Protein AF-A0A9X3J5P9-F1 (afdb_monomer)

InterPro domains:
  IPR011871 Fibrobacter succinogenes major paralogous domain [PF09603] (16-112)

Secondary structure (DSSP, 8-state):
-------SS-EEE--SSS-HHHH-EEE-HHHHS-TT-SSPTT--PPBHHHHHHHHHHTT-HHHHHHHHB-SSSSPTT-TT---TTS--B----EE-TT--EE-TTT------B--

Organism: NCBI:txid2998507

Solvent-accessible surface area (backbone atoms only — not comparable to full-atom values): 7131 Å² total; per-residue (Å²): 119,88,90,76,83,88,81,91,68,58,65,48,62,45,74,89,87,47,61,43,91,78,70,43,61,49,70,47,71,66,29,66,68,35,91,84,50,72,44,57,94,97,55,68,73,46,38,63,65,55,52,51,51,49,27,54,76,53,70,28,75,90,47,25,56,22,39,31,20,39,72,81,73,42,49,84,83,51,76,67,38,58,22,78,76,72,57,48,41,56,34,72,19,46,68,53,96,92,64,52,76,46,54,64,32,71,33,67,77,79,88,59,42,80,129

Sequence (115 aa):
MIRIGITTGATILYGSEYPAAEYGALYNQAAVADVRNLAPTGYRVALLSDVVDLLTYLGGTDVAGGKLKETDIWEDPNTGATNQYGFAAIPAGTRNELGEFANKLLSNKIWINKL

Structure (mmCIF, N/CA/C/O backbone):
data_AF-A0A9X3J5P9-F1
#
_entry.id   AF-A0A9X3J5P9-F1
#
loop_
_atom_site.group_PDB
_atom_site.id
_atom_site.type_symbol
_atom_site.label_atom_id
_atom_site.label_alt_id
_atom_site.label_comp_id
_atom_site.label_asym_id
_atom_site.label_entity_id
_atom_site.label_seq_id
_atom_site.pdbx_PDB_ins_code
_atom_site.Cartn_x
_atom_site.Cartn_y
_atom_site.Cartn_z
_atom_site.occupancy
_atom_site.B_iso_or_equiv
_atom_site.auth_seq_id
_atom_site.auth_comp_id
_atom_site.auth_asym_id
_atom_site.auth_atom_id
_atom_site.pdbx_PDB_model_num
ATOM 1 N N . MET A 1 1 ? -0.073 -5.931 -3.874 1.00 38.94 1 MET A N 1
ATOM 2 C CA . MET A 1 1 ? 0.914 -6.771 -4.594 1.00 38.94 1 MET A CA 1
ATOM 3 C C . MET A 1 1 ? 0.207 -7.401 -5.786 1.00 38.94 1 MET A C 1
ATOM 5 O O . MET A 1 1 ? -0.786 -8.075 -5.563 1.00 38.94 1 MET A O 1
ATOM 9 N N . ILE A 1 2 ? 0.642 -7.155 -7.026 1.00 31.12 2 ILE A N 1
ATOM 10 C CA . ILE A 1 2 ? 0.072 -7.824 -8.211 1.00 31.12 2 ILE A CA 1
ATOM 11 C C . ILE A 1 2 ? 0.962 -9.041 -8.505 1.00 31.12 2 ILE A C 1
ATOM 13 O O . ILE A 1 2 ? 2.152 -8.878 -8.759 1.00 31.12 2 ILE A O 1
ATOM 17 N N . ARG A 1 3 ? 0.417 -10.260 -8.393 1.00 31.20 3 ARG A N 1
ATOM 18 C CA . ARG A 1 3 ? 1.117 -11.507 -8.748 1.00 31.20 3 ARG A CA 1
ATOM 19 C C . ARG A 1 3 ? 1.056 -11.693 -10.263 1.00 31.20 3 ARG A C 1
ATOM 21 O O . ARG A 1 3 ? -0.040 -11.856 -10.789 1.00 31.20 3 ARG A O 1
ATOM 28 N N . ILE A 1 4 ? 2.198 -11.702 -10.952 1.00 39.31 4 ILE A N 1
ATOM 29 C CA . ILE A 1 4 ? 2.268 -12.029 -12.386 1.00 39.31 4 ILE A CA 1
ATOM 30 C C . ILE A 1 4 ? 3.490 -12.907 -12.638 1.00 39.31 4 ILE A C 1
ATOM 32 O O . ILE A 1 4 ? 4.610 -12.561 -12.265 1.00 39.31 4 ILE A O 1
ATOM 36 N N . GLY A 1 5 ? 3.247 -14.068 -13.244 1.00 34.97 5 GLY A N 1
ATOM 37 C CA . GLY A 1 5 ? 4.279 -15.002 -13.670 1.00 34.97 5 GLY A CA 1
ATOM 38 C C . GLY A 1 5 ? 4.853 -14.640 -15.041 1.00 34.97 5 GLY A C 1
ATOM 39 O O . GLY A 1 5 ? 4.081 -14.441 -15.971 1.00 34.97 5 GLY A O 1
ATOM 40 N N . ILE A 1 6 ? 6.195 -14.669 -15.102 1.00 39.88 6 ILE A N 1
ATOM 41 C CA . ILE A 1 6 ? 7.113 -14.920 -16.243 1.00 39.88 6 ILE A CA 1
ATOM 42 C C . ILE A 1 6 ? 7.050 -13.905 -17.422 1.00 39.88 6 ILE A C 1
ATOM 44 O O . ILE A 1 6 ? 6.004 -13.363 -17.722 1.00 39.88 6 ILE A O 1
ATOM 48 N N . THR A 1 7 ? 8.086 -13.542 -18.191 1.00 45.03 7 THR A N 1
ATOM 49 C CA . THR A 1 7 ? 9.509 -13.907 -18.332 1.00 45.03 7 THR A CA 1
ATOM 50 C C . THR A 1 7 ? 10.233 -12.668 -18.895 1.00 45.03 7 THR A C 1
ATOM 52 O O . THR A 1 7 ? 9.691 -11.979 -19.758 1.00 45.03 7 THR A O 1
ATOM 55 N N . THR A 1 8 ? 11.482 -12.423 -18.483 1.00 40.31 8 THR A N 1
ATOM 56 C CA . THR A 1 8 ? 12.418 -11.397 -19.012 1.00 40.3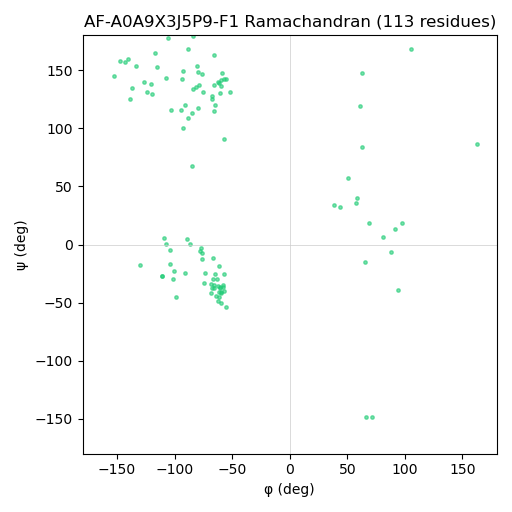1 8 THR A CA 1
ATOM 57 C C . THR A 1 8 ? 11.998 -9.933 -18.854 1.00 40.31 8 THR A C 1
ATOM 59 O O . THR A 1 8 ? 11.541 -9.304 -19.798 1.00 40.31 8 THR A O 1
ATOM 62 N N . GLY A 1 9 ? 12.270 -9.344 -17.688 1.00 38.62 9 GLY A N 1
ATOM 63 C CA . GLY A 1 9 ? 12.215 -7.894 -17.475 1.00 38.62 9 GLY A CA 1
ATOM 64 C C . GLY A 1 9 ? 12.161 -7.522 -15.995 1.00 38.62 9 GLY A C 1
ATOM 65 O O . GLY A 1 9 ? 11.084 -7.367 -15.442 1.00 38.62 9 GLY A O 1
ATOM 66 N N . ALA A 1 10 ? 13.330 -7.398 -15.361 1.00 42.06 10 ALA A N 1
ATOM 67 C CA . ALA A 1 10 ? 13.527 -6.688 -14.090 1.00 42.06 10 ALA A CA 1
ATOM 68 C C . ALA A 1 10 ? 12.726 -7.155 -12.847 1.00 42.06 10 ALA A C 1
ATOM 70 O O . ALA A 1 10 ? 12.325 -6.342 -12.014 1.00 42.06 10 ALA A O 1
ATOM 71 N N . THR A 1 11 ? 12.560 -8.465 -12.658 1.00 46.97 11 THR A N 1
ATOM 72 C CA . THR A 1 11 ? 12.175 -9.036 -11.355 1.00 46.97 11 THR A CA 1
ATOM 73 C C . THR A 1 11 ? 13.421 -9.389 -10.550 1.00 46.97 11 THR A C 1
ATOM 75 O O . THR A 1 11 ? 14.188 -10.256 -10.975 1.00 46.97 11 THR A O 1
ATOM 78 N N . ILE A 1 12 ? 13.602 -8.795 -9.368 1.00 48.66 12 ILE A N 1
ATOM 79 C CA . ILE A 1 12 ? 14.439 -9.421 -8.339 1.00 48.66 12 ILE A CA 1
ATOM 80 C C . ILE A 1 12 ? 13.499 -10.328 -7.549 1.00 48.66 12 ILE A C 1
ATOM 82 O O . ILE A 1 12 ? 12.603 -9.863 -6.841 1.00 48.66 12 ILE A O 1
ATOM 86 N N . LEU A 1 13 ? 13.658 -11.641 -7.728 1.00 47.31 13 LEU A N 1
ATOM 87 C CA . LEU A 1 13 ? 13.087 -12.601 -6.791 1.00 47.31 13 LEU A CA 1
ATOM 88 C C . LEU A 1 13 ? 13.710 -12.304 -5.431 1.00 47.31 13 LEU A C 1
ATOM 90 O O . LEU A 1 13 ? 14.919 -12.078 -5.358 1.00 47.31 13 LEU A O 1
ATOM 94 N N . TYR A 1 14 ? 12.899 -12.295 -4.375 1.00 44.66 14 TYR A N 1
ATOM 95 C CA . TYR A 1 14 ? 13.411 -12.357 -3.015 1.00 44.66 14 TYR A CA 1
ATOM 96 C C . TYR A 1 14 ? 14.267 -13.629 -2.884 1.00 44.66 14 TYR A C 1
ATOM 98 O O . TYR A 1 14 ? 13.769 -14.729 -2.665 1.00 44.66 14 TYR A O 1
ATOM 106 N N . GLY A 1 15 ? 15.558 -13.497 -3.158 1.00 42.66 15 GLY A N 1
ATOM 107 C CA . GLY A 1 15 ? 16.531 -14.569 -3.123 1.00 42.66 15 GLY A CA 1
ATOM 108 C C . GLY A 1 15 ? 17.337 -14.430 -1.847 1.00 42.66 15 GLY A C 1
ATOM 109 O O . GLY A 1 15 ? 18.052 -13.446 -1.714 1.00 42.66 15 GLY A O 1
ATOM 110 N N . SER A 1 16 ? 17.187 -15.441 -0.984 1.00 50.59 16 SER A N 1
ATOM 111 C CA . SER A 1 16 ? 17.835 -15.754 0.306 1.00 50.59 16 SER A CA 1
ATOM 112 C C . SER A 1 16 ? 17.161 -15.296 1.612 1.00 50.59 16 SER A C 1
ATOM 114 O O . SER A 1 16 ? 17.122 -16.107 2.532 1.00 50.59 16 SER A O 1
ATOM 116 N N . GLU A 1 17 ? 16.557 -14.104 1.718 1.00 55.19 17 GLU A N 1
ATOM 117 C CA . GLU A 1 17 ? 16.000 -13.617 3.011 1.00 55.19 17 GLU A CA 1
ATOM 118 C C . GLU A 1 17 ? 14.465 -13.672 3.160 1.00 55.19 17 GLU A C 1
ATOM 120 O O . GLU A 1 17 ? 13.938 -13.578 4.275 1.00 55.19 17 GLU A O 1
ATOM 125 N N . TYR A 1 18 ? 13.724 -13.820 2.057 1.00 59.34 18 TYR A N 1
ATOM 126 C CA . TYR A 1 18 ? 12.260 -13.901 2.073 1.00 59.34 18 TYR A CA 1
ATOM 127 C C . TYR A 1 18 ? 11.790 -14.999 1.119 1.00 59.34 18 TYR A C 1
ATOM 129 O O . TYR A 1 18 ? 12.258 -15.053 -0.020 1.00 59.34 18 TYR A O 1
ATOM 137 N N . PRO A 1 19 ? 10.846 -15.862 1.520 1.00 61.59 19 PRO A N 1
ATOM 138 C CA . PRO A 1 19 ? 10.290 -16.846 0.608 1.00 61.59 19 PRO A CA 1
ATOM 139 C C . PRO A 1 19 ? 9.525 -16.141 -0.518 1.00 61.59 19 PRO A C 1
ATOM 141 O O . PRO A 1 19 ? 8.530 -15.456 -0.275 1.00 61.59 19 PRO A O 1
ATOM 144 N N . ALA A 1 20 ? 9.935 -16.352 -1.771 1.00 60.75 20 ALA A N 1
ATOM 145 C CA . ALA A 1 20 ? 9.216 -15.829 -2.939 1.00 60.75 20 ALA A CA 1
ATOM 146 C C . ALA A 1 20 ? 7.740 -16.288 -2.986 1.00 60.75 20 ALA A C 1
ATOM 148 O O . ALA A 1 20 ? 6.890 -15.600 -3.547 1.00 60.75 20 ALA A O 1
ATOM 149 N N . ALA A 1 21 ? 7.422 -17.428 -2.359 1.00 64.06 21 ALA A N 1
ATOM 150 C CA . ALA A 1 21 ? 6.056 -17.933 -2.214 1.00 64.06 21 ALA A CA 1
ATOM 151 C C . ALA A 1 21 ? 5.147 -17.011 -1.376 1.00 64.06 21 ALA A C 1
ATOM 153 O O . ALA A 1 21 ? 3.938 -16.953 -1.616 1.00 64.06 21 ALA A O 1
ATOM 154 N N . GLU A 1 22 ? 5.731 -16.283 -0.425 1.00 65.94 22 GLU A N 1
ATOM 155 C CA . GLU A 1 22 ? 5.028 -15.448 0.548 1.00 65.94 22 GLU A CA 1
ATOM 156 C C . GLU A 1 22 ? 5.027 -13.975 0.115 1.00 65.94 22 GLU A C 1
ATOM 158 O O . GLU A 1 22 ? 3.973 -13.342 0.075 1.00 65.94 22 GLU A O 1
ATOM 163 N N . TYR A 1 23 ? 6.178 -13.462 -0.335 1.00 66.12 23 TYR A N 1
ATOM 164 C CA . TYR A 1 23 ? 6.357 -12.037 -0.648 1.00 66.12 23 TYR A CA 1
ATOM 165 C C . TYR A 1 23 ? 6.354 -11.691 -2.146 1.00 66.12 23 TYR A C 1
ATOM 167 O O . TYR A 1 23 ? 6.386 -10.516 -2.513 1.00 66.12 23 TYR A O 1
ATOM 175 N N . GLY A 1 24 ? 6.284 -12.690 -3.031 1.00 68.12 24 GLY A N 1
ATOM 176 C CA . GLY A 1 24 ? 6.261 -12.479 -4.479 1.00 68.12 24 GLY A CA 1
ATOM 177 C C . GLY A 1 24 ? 7.605 -12.008 -5.046 1.00 68.12 24 GLY A C 1
ATOM 178 O O . GLY A 1 24 ? 8.665 -12.394 -4.564 1.00 68.12 24 GLY A O 1
ATOM 179 N N . ALA A 1 25 ? 7.566 -11.208 -6.114 1.00 68.06 25 ALA A N 1
ATOM 180 C CA . ALA A 1 25 ? 8.748 -10.591 -6.714 1.00 68.06 25 ALA A CA 1
ATOM 181 C C . ALA A 1 25 ? 8.777 -9.088 -6.411 1.00 68.06 25 ALA A C 1
ATOM 183 O O . ALA A 1 25 ? 7.737 -8.426 -6.440 1.00 68.06 25 ALA A O 1
ATOM 184 N N . LEU A 1 26 ? 9.973 -8.539 -6.181 1.00 67.56 26 LEU A N 1
ATOM 185 C CA . LEU A 1 26 ? 10.171 -7.095 -6.141 1.00 67.56 26 LEU A CA 1
ATOM 186 C C . LEU A 1 26 ? 10.374 -6.587 -7.563 1.00 67.56 26 LEU A C 1
ATOM 188 O O . LEU A 1 26 ? 11.381 -6.874 -8.217 1.00 67.56 26 LEU A O 1
ATOM 192 N N . TYR A 1 27 ? 9.404 -5.809 -8.022 1.00 69.94 27 TYR A N 1
ATOM 193 C CA . TYR A 1 27 ? 9.540 -5.008 -9.229 1.00 69.94 27 TYR A CA 1
ATOM 194 C C . TYR A 1 27 ? 10.329 -3.738 -8.908 1.00 69.94 27 TYR A C 1
ATOM 196 O O . TYR A 1 27 ? 10.261 -3.227 -7.790 1.00 69.94 27 TYR A O 1
ATOM 204 N N . ASN A 1 28 ? 11.082 -3.233 -9.880 1.00 70.88 28 ASN A N 1
ATOM 205 C CA . ASN A 1 28 ? 11.690 -1.905 -9.827 1.00 70.88 28 ASN A CA 1
ATOM 206 C C . ASN A 1 28 ? 10.928 -0.939 -10.754 1.00 70.88 28 ASN A C 1
ATOM 208 O O . ASN A 1 28 ? 9.995 -1.337 -11.454 1.00 70.88 28 ASN A O 1
ATOM 212 N N . GLN A 1 29 ? 11.327 0.334 -10.780 1.00 72.31 29 GLN A N 1
ATOM 213 C CA . GLN A 1 29 ? 10.687 1.324 -11.652 1.00 72.31 29 GLN A CA 1
ATOM 214 C C . GLN A 1 29 ? 10.802 0.953 -13.142 1.00 72.31 29 GLN A C 1
ATOM 216 O O . GLN A 1 29 ? 9.838 1.134 -13.882 1.00 72.31 29 GLN A O 1
ATOM 221 N N . ALA A 1 30 ? 11.926 0.363 -13.567 1.00 70.88 30 ALA A N 1
ATOM 222 C CA . ALA A 1 30 ? 12.120 -0.062 -14.952 1.00 70.88 30 ALA A CA 1
ATOM 223 C C . ALA A 1 30 ? 11.106 -1.138 -15.380 1.00 70.88 30 ALA A C 1
ATOM 225 O O . ALA A 1 30 ? 10.627 -1.102 -16.506 1.00 70.88 30 ALA A O 1
ATOM 226 N N . ALA A 1 31 ? 10.723 -2.049 -14.478 1.00 72.94 31 ALA A N 1
ATOM 227 C CA . ALA A 1 31 ? 9.681 -3.041 -14.742 1.00 72.94 31 ALA A CA 1
ATOM 228 C C . ALA A 1 31 ? 8.298 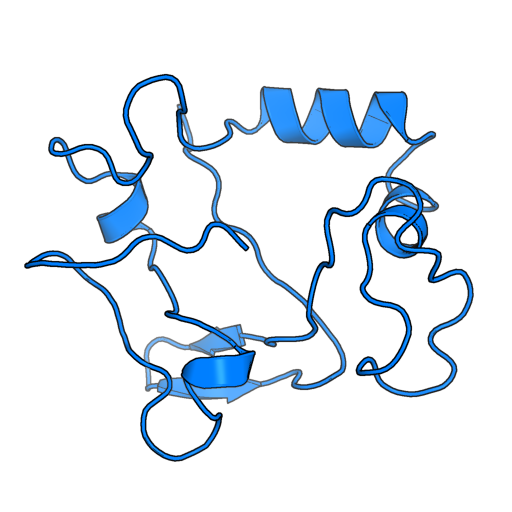-2.400 -14.945 1.00 72.94 31 ALA A C 1
ATOM 230 O O . ALA A 1 31 ? 7.504 -2.873 -15.751 1.00 72.94 31 ALA A O 1
ATOM 231 N N . VAL A 1 32 ? 8.007 -1.316 -14.222 1.00 72.12 32 VAL A N 1
ATOM 232 C CA . VAL A 1 32 ? 6.743 -0.574 -14.346 1.00 72.12 32 VAL A CA 1
ATOM 233 C C . VAL A 1 32 ? 6.686 0.259 -15.626 1.00 72.12 32 VAL A C 1
ATOM 235 O O . VAL A 1 32 ? 5.610 0.408 -16.199 1.00 72.12 32 VAL A O 1
ATOM 238 N N . ALA A 1 33 ? 7.829 0.770 -16.081 1.00 72.00 33 ALA A N 1
ATOM 239 C CA . ALA A 1 33 ? 7.952 1.551 -17.311 1.00 72.00 33 ALA A CA 1
ATOM 240 C C . ALA A 1 33 ? 8.168 0.692 -18.573 1.00 72.00 33 ALA A C 1
ATOM 242 O O . ALA A 1 33 ? 8.329 1.238 -19.665 1.00 72.00 33 ALA A O 1
ATOM 243 N N . ASP A 1 34 ? 8.210 -0.637 -18.447 1.00 76.19 34 ASP A N 1
ATOM 244 C CA . ASP A 1 34 ? 8.481 -1.526 -19.573 1.00 76.19 34 ASP A CA 1
ATOM 245 C C . ASP A 1 34 ? 7.331 -1.496 -20.592 1.00 76.19 34 ASP A C 1
ATOM 247 O O . ASP A 1 34 ? 6.167 -1.737 -20.262 1.00 76.19 34 ASP A O 1
ATOM 251 N N . VAL A 1 35 ? 7.672 -1.251 -21.860 1.00 72.81 35 VAL A N 1
ATOM 252 C CA . VAL A 1 35 ? 6.724 -1.149 -22.984 1.00 72.81 35 VAL A CA 1
ATOM 253 C C . VAL A 1 35 ? 5.924 -2.427 -23.233 1.00 72.81 35 VAL A C 1
ATOM 255 O O . VAL A 1 35 ? 4.885 -2.389 -23.891 1.00 72.81 35 VAL A O 1
ATOM 258 N N . ARG A 1 36 ? 6.386 -3.568 -22.713 1.00 77.25 36 ARG A N 1
ATOM 259 C CA . ARG A 1 36 ? 5.683 -4.855 -22.808 1.00 77.25 36 ARG A CA 1
ATOM 260 C C . ARG A 1 36 ? 4.516 -4.965 -21.831 1.00 77.25 36 ARG A C 1
ATOM 262 O O . ARG A 1 36 ? 3.775 -5.935 -21.924 1.00 77.25 36 ARG A O 1
ATOM 269 N N . ASN A 1 37 ? 4.324 -3.947 -20.989 1.00 69.25 37 ASN A N 1
ATOM 270 C CA . ASN A 1 37 ? 3.314 -3.827 -19.947 1.00 69.25 37 ASN A CA 1
ATOM 271 C C . ASN A 1 37 ? 3.425 -4.912 -18.881 1.00 69.25 37 ASN A C 1
ATOM 273 O O . ASN A 1 37 ? 3.249 -6.100 -19.129 1.00 69.25 37 ASN A O 1
ATOM 277 N N . LEU A 1 38 ? 3.651 -4.475 -17.644 1.00 75.88 38 LEU A N 1
ATOM 278 C CA . LEU A 1 38 ? 3.709 -5.392 -16.518 1.00 75.88 38 LEU A CA 1
ATOM 279 C C . LEU A 1 38 ? 2.342 -6.019 -16.222 1.00 75.88 38 LEU A C 1
ATOM 281 O O . LEU A 1 38 ? 2.284 -7.179 -15.847 1.00 75.88 38 LEU A O 1
ATOM 285 N N . ALA A 1 39 ? 1.255 -5.256 -16.357 1.00 80.19 39 ALA A N 1
ATOM 286 C CA . ALA A 1 39 ? -0.079 -5.685 -15.953 1.00 80.19 39 ALA A CA 1
ATOM 287 C C . ALA A 1 39 ? -0.708 -6.687 -16.947 1.00 80.19 39 ALA A C 1
ATOM 289 O O . ALA A 1 39 ? -0.498 -6.551 -18.154 1.00 80.19 39 ALA A O 1
ATOM 290 N N . PRO A 1 40 ? -1.521 -7.660 -16.485 1.00 79.00 40 PRO A N 1
ATOM 291 C CA . PRO A 1 40 ? -2.195 -8.601 -17.374 1.00 79.00 40 PRO A CA 1
ATOM 292 C C . PRO A 1 40 ? -3.213 -7.883 -18.264 1.00 79.00 40 PRO A C 1
ATOM 294 O O . PRO A 1 40 ? -3.663 -6.780 -17.952 1.00 79.00 40 PRO A O 1
ATOM 297 N N . THR A 1 41 ? -3.643 -8.532 -19.346 1.00 81.06 41 THR A N 1
ATOM 298 C CA . THR A 1 41 ? -4.692 -7.994 -20.223 1.00 81.06 41 THR A CA 1
ATOM 299 C C . THR A 1 41 ? -5.939 -7.596 -19.427 1.00 81.06 41 THR A C 1
ATOM 301 O O . THR A 1 41 ? -6.434 -8.367 -18.608 1.00 81.06 41 THR A O 1
ATOM 304 N N . GLY A 1 42 ? -6.445 -6.385 -19.675 1.00 80.75 42 GLY A N 1
ATOM 305 C CA . GLY A 1 42 ? -7.581 -5.808 -18.946 1.00 80.75 42 GLY A CA 1
ATOM 306 C C . GLY A 1 42 ? -7.199 -5.049 -17.670 1.00 80.75 42 GLY A C 1
ATOM 307 O O . GLY A 1 42 ? -8.048 -4.378 -17.090 1.00 80.75 42 GLY A O 1
ATOM 308 N N . TYR A 1 43 ? -5.929 -5.090 -17.266 1.00 84.06 43 TYR A N 1
ATOM 309 C CA . TYR A 1 43 ? -5.386 -4.323 -16.151 1.00 84.06 43 TYR A CA 1
ATOM 310 C C . TYR A 1 43 ? -4.319 -3.343 -16.640 1.00 84.06 43 TYR A C 1
ATOM 312 O O . TYR A 1 43 ? -3.784 -3.452 -17.742 1.00 84.06 43 TYR A O 1
ATOM 320 N N . ARG A 1 44 ? -3.982 -2.379 -15.786 1.00 85.06 44 ARG A N 1
ATOM 321 C CA . ARG A 1 44 ? -2.871 -1.448 -15.997 1.00 85.06 44 ARG A CA 1
ATOM 322 C C . ARG A 1 44 ? -2.138 -1.208 -14.688 1.00 85.06 44 ARG A C 1
ATOM 324 O O . ARG A 1 44 ? -2.701 -1.425 -13.615 1.00 85.06 44 ARG A O 1
ATOM 331 N N . VAL A 1 45 ? -0.895 -0.740 -14.773 1.00 82.69 45 VAL A N 1
ATOM 332 C CA . VAL A 1 45 ? -0.200 -0.248 -13.581 1.00 82.69 45 VAL A CA 1
ATOM 333 C C . VAL A 1 45 ? -0.913 1.012 -13.084 1.00 82.69 45 VAL A C 1
ATOM 335 O O . VAL A 1 45 ? -1.330 1.856 -13.883 1.00 82.69 45 VAL A O 1
ATOM 338 N N . ALA A 1 46 ? -1.091 1.105 -11.766 1.00 85.94 46 ALA A N 1
ATOM 339 C CA . ALA A 1 46 ? -1.751 2.239 -11.137 1.00 85.94 46 ALA A CA 1
ATOM 340 C C . ALA A 1 46 ? -0.965 3.533 -11.386 1.00 85.94 46 ALA A C 1
ATOM 342 O O . ALA A 1 46 ? 0.264 3.550 -11.326 1.00 85.94 46 ALA A O 1
ATOM 343 N N . LEU A 1 47 ? -1.689 4.609 -11.649 1.00 87.56 47 LEU A N 1
ATOM 344 C CA . LEU A 1 47 ? -1.202 5.977 -11.702 1.00 87.56 47 LEU A CA 1
ATOM 345 C C . LEU A 1 47 ? -1.276 6.599 -10.309 1.00 87.56 47 LEU A C 1
ATOM 347 O O . LEU A 1 47 ? -1.950 6.093 -9.410 1.00 87.56 47 LEU A O 1
ATOM 351 N N . LEU A 1 48 ? -0.642 7.761 -10.153 1.00 87.06 48 LEU A N 1
ATOM 352 C CA . LEU A 1 48 ? -0.806 8.560 -8.941 1.00 87.06 48 LEU A CA 1
ATOM 353 C C . LEU A 1 48 ? -2.278 8.917 -8.684 1.00 87.06 48 LEU A C 1
ATOM 355 O O . LEU A 1 48 ? -2.718 8.839 -7.541 1.00 87.06 48 LEU A O 1
ATOM 359 N N . SER A 1 49 ? -3.041 9.253 -9.731 1.00 89.44 49 SER A N 1
ATOM 360 C CA . SER A 1 49 ? -4.469 9.572 -9.609 1.00 89.44 49 SER A CA 1
ATOM 361 C C . SER A 1 49 ? -5.275 8.410 -9.032 1.00 89.44 49 SER A C 1
ATOM 363 O O . SER A 1 49 ? -6.082 8.632 -8.143 1.00 89.44 49 SER A O 1
ATOM 365 N N . ASP A 1 50 ? -4.991 7.168 -9.435 1.00 91.12 50 ASP A N 1
ATOM 366 C CA . ASP A 1 50 ? -5.724 6.003 -8.919 1.00 91.12 50 ASP A CA 1
ATOM 367 C C . ASP A 1 50 ? -5.471 5.782 -7.435 1.00 91.12 50 ASP A C 1
ATOM 369 O O . ASP A 1 50 ? -6.369 5.386 -6.697 1.00 91.12 50 ASP A O 1
ATOM 373 N N . VAL A 1 51 ? -4.234 6.024 -6.991 1.00 89.81 51 VAL A N 1
ATOM 374 C CA . VAL A 1 51 ? -3.896 5.931 -5.572 1.00 89.81 51 VAL A CA 1
ATOM 375 C C . VAL A 1 51 ? -4.586 7.048 -4.800 1.00 89.81 51 VAL A C 1
ATOM 377 O O . VAL A 1 51 ? -5.135 6.784 -3.737 1.00 89.81 51 VAL A O 1
ATOM 380 N N . VAL A 1 52 ? -4.619 8.272 -5.329 1.00 91.81 52 VAL A N 1
ATOM 381 C CA . VAL A 1 52 ? -5.340 9.390 -4.700 1.00 91.81 52 VAL A CA 1
ATOM 382 C C . VAL A 1 52 ? -6.839 9.097 -4.594 1.00 91.81 52 VAL A C 1
ATOM 384 O O . VAL A 1 52 ? -7.415 9.276 -3.518 1.00 91.81 52 VAL A O 1
ATOM 387 N N . ASP A 1 53 ? -7.455 8.591 -5.660 1.00 94.62 53 ASP A N 1
ATOM 388 C CA . ASP A 1 53 ? -8.873 8.229 -5.683 1.00 94.62 53 ASP A CA 1
ATOM 389 C C . ASP A 1 53 ? -9.167 7.093 -4.699 1.00 94.62 53 ASP A C 1
ATOM 391 O O . ASP A 1 53 ? -10.114 7.179 -3.916 1.00 94.62 53 ASP A O 1
ATOM 395 N N . LEU A 1 54 ? -8.313 6.063 -4.665 1.00 92.69 54 LEU A N 1
ATOM 396 C CA . LEU A 1 54 ? -8.415 4.959 -3.712 1.00 92.69 54 LEU A CA 1
ATOM 397 C C . LEU A 1 54 ? -8.329 5.464 -2.269 1.00 92.69 54 LEU A C 1
ATOM 399 O O . LEU A 1 54 ? -9.183 5.137 -1.450 1.00 92.69 54 LEU A O 1
ATOM 403 N N . LEU A 1 55 ? -7.320 6.269 -1.942 1.00 93.50 55 LEU A N 1
ATOM 404 C CA . LEU A 1 55 ? -7.147 6.810 -0.593 1.00 93.50 55 LEU A CA 1
ATOM 405 C C . LEU A 1 55 ? -8.340 7.683 -0.190 1.00 93.50 55 LEU A C 1
ATOM 407 O O . LEU A 1 55 ? -8.825 7.568 0.935 1.00 93.50 55 LEU A O 1
ATOM 411 N N . THR A 1 56 ? -8.848 8.502 -1.111 1.00 96.06 56 THR A N 1
ATOM 412 C CA . THR A 1 56 ? -10.035 9.340 -0.895 1.00 96.06 56 THR A CA 1
ATOM 413 C C . THR A 1 56 ? -11.266 8.479 -0.617 1.00 96.06 56 THR A C 1
ATOM 415 O O . THR A 1 56 ? -11.946 8.686 0.387 1.00 96.06 56 THR A O 1
ATOM 418 N N . TYR A 1 57 ? -11.508 7.458 -1.442 1.00 96.06 57 TYR A N 1
ATOM 419 C CA . TYR A 1 57 ? -12.601 6.498 -1.264 1.00 96.06 57 TYR A CA 1
ATOM 420 C C . TYR A 1 57 ? -12.533 5.773 0.089 1.00 96.06 57 TYR A C 1
ATOM 422 O O . TYR A 1 57 ? -13.552 5.523 0.733 1.00 96.06 57 TYR A O 1
ATOM 430 N N . LEU A 1 58 ? -11.324 5.465 0.556 1.00 95.62 58 LEU A N 1
ATOM 431 C CA . LEU A 1 58 ? -11.099 4.769 1.820 1.00 95.62 58 LEU A CA 1
ATOM 432 C C . LEU A 1 58 ? -11.230 5.665 3.059 1.00 95.62 58 LEU A C 1
ATOM 434 O O . LEU A 1 58 ? -11.223 5.135 4.176 1.00 95.62 58 LEU A O 1
ATOM 438 N N . GLY A 1 59 ? -11.410 6.976 2.888 1.00 95.88 59 GLY A N 1
ATOM 439 C CA . GLY A 1 59 ? -11.572 7.941 3.979 1.00 95.88 59 GLY A CA 1
ATOM 440 C C . GLY A 1 59 ? -10.296 8.694 4.359 1.00 95.88 59 GLY A C 1
ATOM 441 O O . GLY A 1 59 ? -10.232 9.246 5.453 1.00 95.88 59 GLY A O 1
ATOM 442 N N . GLY A 1 60 ? -9.291 8.716 3.480 1.00 95.69 60 GLY A N 1
ATOM 443 C CA . GLY A 1 60 ? -8.037 9.449 3.661 1.00 95.69 60 GLY A CA 1
ATOM 444 C C . GLY A 1 60 ? -6.837 8.568 4.017 1.00 95.69 60 GLY A C 1
ATOM 445 O O . GLY A 1 60 ? -6.966 7.388 4.352 1.00 95.69 60 GLY A O 1
ATOM 446 N N . THR A 1 61 ? -5.641 9.158 3.945 1.00 90.31 61 THR A N 1
ATOM 447 C CA . THR A 1 61 ? -4.347 8.480 4.158 1.00 90.31 61 THR A CA 1
ATOM 448 C C . THR A 1 61 ? -4.224 7.815 5.524 1.00 90.31 61 THR A C 1
ATOM 450 O O . THR A 1 61 ? -3.645 6.735 5.619 1.00 90.31 61 THR A O 1
ATOM 453 N N . ASP A 1 62 ? -4.807 8.423 6.557 1.00 91.62 62 ASP A N 1
ATOM 454 C CA . ASP A 1 62 ? -4.631 8.001 7.951 1.00 91.62 62 ASP A CA 1
ATOM 455 C C . ASP A 1 62 ? -5.385 6.703 8.273 1.00 91.62 62 ASP A C 1
ATOM 457 O O . ASP A 1 62 ? -5.000 5.958 9.170 1.00 91.62 62 ASP A O 1
ATOM 461 N N . VAL A 1 63 ? -6.441 6.399 7.510 1.00 94.50 63 VAL A N 1
ATOM 462 C CA . VAL A 1 63 ? -7.291 5.212 7.710 1.00 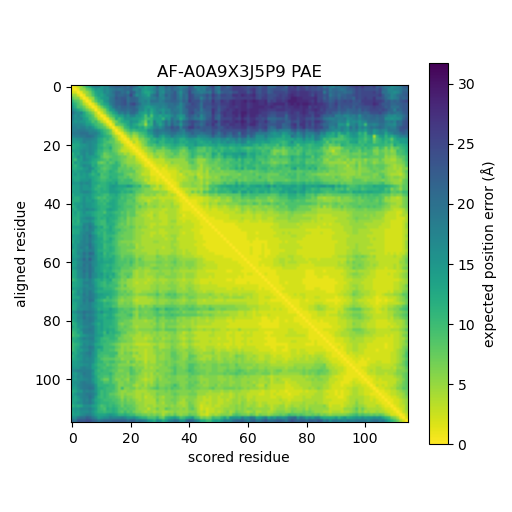94.50 63 VAL A CA 1
ATOM 463 C C . VAL A 1 63 ? -7.134 4.174 6.601 1.00 94.50 63 VAL A C 1
ATOM 465 O O . VAL A 1 63 ? -7.341 2.981 6.833 1.00 94.50 63 VAL A O 1
ATOM 468 N N . ALA A 1 64 ? -6.758 4.601 5.393 1.00 93.81 64 ALA A N 1
ATOM 469 C CA . ALA A 1 64 ? -6.655 3.722 4.234 1.00 93.81 64 ALA A CA 1
ATOM 470 C C . ALA A 1 64 ? -5.634 2.598 4.441 1.00 93.81 64 ALA A C 1
ATOM 472 O O . ALA A 1 64 ? -5.887 1.464 4.037 1.00 93.81 64 ALA A O 1
ATOM 473 N N . GLY A 1 65 ? -4.516 2.891 5.115 1.00 91.31 65 GLY A N 1
ATOM 474 C CA . GLY A 1 65 ? -3.487 1.897 5.416 1.00 91.31 65 GLY A CA 1
ATOM 475 C C . GLY A 1 65 ? -4.054 0.683 6.154 1.00 91.31 65 GLY A C 1
ATOM 476 O O . GLY A 1 65 ? -3.915 -0.438 5.674 1.00 91.31 65 GLY A O 1
ATOM 477 N N . GLY A 1 66 ? -4.760 0.895 7.268 1.00 94.62 66 GLY A N 1
ATOM 478 C CA . GLY A 1 66 ? -5.368 -0.192 8.045 1.00 94.62 66 GLY A CA 1
ATOM 479 C C . GLY A 1 66 ? -6.374 -1.021 7.238 1.00 94.62 66 GLY A C 1
ATOM 480 O O . GLY A 1 66 ? -6.337 -2.249 7.246 1.00 94.62 66 GLY A O 1
ATOM 481 N N . LYS A 1 67 ? -7.204 -0.363 6.424 1.00 95.50 67 LYS A N 1
ATOM 482 C CA . LYS A 1 67 ? -8.206 -1.044 5.584 1.00 95.50 67 LYS A CA 1
ATOM 483 C C . LYS A 1 67 ? -7.610 -1.946 4.498 1.00 95.50 67 LYS A C 1
ATOM 485 O O . LYS A 1 67 ? -8.288 -2.866 4.040 1.00 95.50 67 LYS A O 1
ATOM 490 N N . LEU A 1 68 ? -6.382 -1.665 4.060 1.00 93.75 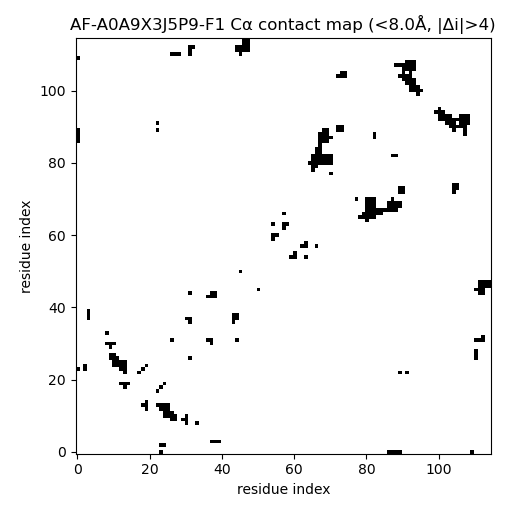68 LEU A N 1
ATOM 491 C CA . LEU A 1 68 ? -5.700 -2.385 2.979 1.00 93.75 68 LEU A CA 1
ATOM 492 C C . LEU A 1 68 ? -4.676 -3.412 3.476 1.00 93.75 68 LEU A C 1
ATOM 494 O O . LEU A 1 68 ? -4.331 -4.325 2.725 1.00 93.75 68 LEU A O 1
ATOM 498 N N . LYS A 1 69 ? -4.164 -3.252 4.700 1.00 93.06 69 LYS A N 1
ATOM 499 C CA . LYS A 1 69 ? -3.195 -4.167 5.314 1.00 93.06 69 LYS A CA 1
ATOM 500 C C . LYS A 1 69 ? -3.746 -5.581 5.440 1.00 93.06 69 LYS A C 1
ATOM 502 O O . LYS A 1 69 ? -4.908 -5.770 5.774 1.00 93.06 69 LYS A O 1
ATOM 507 N N . GLU A 1 70 ? -2.865 -6.547 5.207 1.00 91.69 70 GLU A N 1
ATOM 508 C CA . GLU A 1 70 ? -2.993 -7.916 5.714 1.00 91.69 70 GLU A CA 1
ATOM 509 C C . GLU A 1 70 ? -3.057 -7.892 7.264 1.00 91.69 70 GLU A C 1
ATOM 511 O O . GLU A 1 70 ? -2.512 -6.975 7.889 1.00 91.69 70 GLU A O 1
ATOM 516 N N . THR A 1 71 ? -3.778 -8.822 7.891 1.00 93.56 71 THR A N 1
ATOM 517 C CA . THR A 1 71 ? -4.115 -8.742 9.323 1.00 93.56 71 THR A CA 1
ATOM 518 C C . THR A 1 71 ? -3.112 -9.426 10.246 1.00 93.56 71 THR A C 1
ATOM 520 O O . THR A 1 71 ? -2.988 -9.003 11.395 1.00 93.56 71 THR A O 1
ATOM 523 N N . ASP A 1 72 ? -2.355 -10.404 9.756 1.00 90.19 72 ASP A N 1
ATOM 524 C CA . ASP A 1 72 ? -1.701 -11.406 10.601 1.00 90.19 72 ASP A CA 1
ATOM 525 C C . ASP A 1 72 ? -0.173 -11.269 10.631 1.00 90.19 72 ASP A C 1
ATOM 527 O O . ASP A 1 72 ? 0.461 -11.666 11.606 1.00 90.19 72 ASP A O 1
ATOM 531 N N . ILE A 1 73 ? 0.439 -10.721 9.575 1.00 88.00 73 ILE A N 1
ATOM 532 C CA . ILE A 1 73 ? 1.906 -10.790 9.398 1.00 88.00 73 ILE A CA 1
ATOM 533 C C . ILE A 1 73 ? 2.658 -9.469 9.621 1.00 88.00 73 ILE A C 1
ATOM 535 O O . ILE A 1 73 ? 3.871 -9.415 9.427 1.00 88.00 73 ILE A O 1
ATOM 539 N N . TRP A 1 74 ? 1.969 -8.380 9.956 1.00 92.00 74 TRP A N 1
ATOM 540 C CA . TRP A 1 74 ? 2.615 -7.105 10.298 1.00 92.00 74 TRP A CA 1
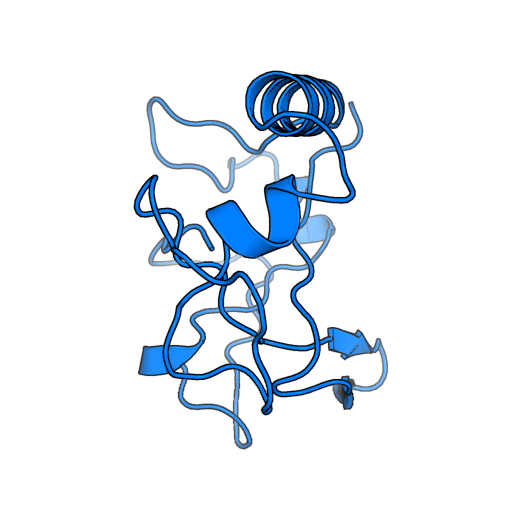ATOM 541 C C . TRP A 1 74 ? 3.118 -7.116 11.738 1.00 92.00 74 TRP A C 1
ATOM 543 O O . TRP A 1 74 ? 2.571 -7.816 12.581 1.00 92.00 74 TRP A O 1
ATOM 553 N N . GLU A 1 75 ? 4.144 -6.313 12.024 1.00 93.19 75 GLU A N 1
ATOM 554 C CA . GLU A 1 75 ? 4.642 -6.175 13.393 1.00 93.19 75 GLU A CA 1
ATOM 555 C C . GLU A 1 75 ? 3.555 -5.614 14.328 1.00 93.19 75 GLU A C 1
ATOM 557 O O . GLU A 1 75 ? 2.799 -4.698 13.969 1.00 93.19 75 GLU A O 1
ATOM 562 N N . ASP A 1 76 ? 3.489 -6.173 15.538 1.00 91.75 76 ASP A N 1
ATOM 563 C CA . ASP A 1 76 ? 2.585 -5.719 16.587 1.00 91.75 76 ASP A CA 1
ATOM 564 C C . ASP A 1 76 ? 2.809 -4.228 16.910 1.00 91.75 76 ASP A C 1
ATOM 566 O O . ASP A 1 76 ? 3.945 -3.749 16.935 1.00 91.75 76 ASP A O 1
ATOM 570 N N . PRO A 1 77 ? 1.740 -3.458 17.186 1.00 92.12 77 PRO A N 1
ATOM 571 C CA . PRO A 1 77 ? 0.384 -3.931 17.484 1.00 92.12 77 PRO A CA 1
ATOM 572 C C . PRO A 1 77 ? -0.544 -4.111 16.264 1.00 92.12 77 PRO A C 1
ATOM 574 O O . PRO A 1 77 ? -1.734 -4.338 16.459 1.00 92.12 77 PRO A O 1
ATOM 577 N N . ASN A 1 78 ? -0.057 -3.925 15.025 1.00 91.88 78 ASN A N 1
ATOM 578 C CA . ASN A 1 78 ? -0.847 -3.916 13.776 1.00 91.88 78 ASN A CA 1
ATOM 579 C C . ASN A 1 78 ? -2.239 -3.235 13.870 1.00 91.88 78 ASN A C 1
ATOM 581 O O . ASN A 1 78 ? -3.213 -3.643 13.231 1.00 91.88 78 ASN A O 1
ATOM 585 N N . THR A 1 79 ? -2.349 -2.183 14.687 1.00 91.19 79 THR A N 1
ATOM 586 C CA . THR A 1 79 ? -3.639 -1.597 15.062 1.00 91.19 79 THR A CA 1
ATOM 587 C C . THR A 1 79 ? -4.405 -1.088 13.845 1.00 91.19 79 THR A C 1
ATOM 589 O O . THR A 1 79 ? -3.882 -0.322 13.034 1.00 91.19 79 THR A O 1
ATOM 592 N N . GLY A 1 80 ? -5.680 -1.473 13.750 1.00 92.31 80 GLY A N 1
ATOM 593 C CA . GLY A 1 80 ? -6.590 -1.012 12.700 1.00 92.31 80 GLY A CA 1
ATOM 594 C C . GLY A 1 80 ? -6.449 -1.741 11.362 1.00 92.31 80 GLY A C 1
ATOM 595 O O . GLY A 1 80 ? -7.108 -1.337 10.404 1.00 92.31 80 GLY A O 1
ATOM 596 N N . ALA A 1 81 ? -5.629 -2.794 11.273 1.00 95.31 81 ALA A N 1
ATOM 597 C CA . ALA A 1 81 ? -5.604 -3.664 10.104 1.00 95.31 81 ALA A CA 1
ATOM 598 C C . ALA A 1 81 ? -6.915 -4.455 9.983 1.00 95.31 81 ALA A C 1
ATOM 600 O O . ALA A 1 81 ? -7.322 -5.133 10.924 1.00 95.31 81 ALA A O 1
ATOM 601 N N . THR A 1 82 ? -7.588 -4.367 8.834 1.00 95.75 82 THR A N 1
ATOM 602 C CA . THR A 1 82 ? -8.856 -5.088 8.606 1.00 95.75 82 THR A CA 1
ATOM 603 C C . THR A 1 82 ? -8.906 -5.870 7.305 1.00 95.75 82 THR A C 1
ATOM 605 O O . THR A 1 82 ? -9.789 -6.709 7.152 1.00 95.75 82 THR A O 1
ATOM 608 N N . ASN A 1 83 ? -8.019 -5.578 6.349 1.00 93.44 83 ASN A N 1
ATOM 609 C CA . ASN A 1 83 ? -8.068 -6.122 4.992 1.00 93.44 83 ASN A CA 1
ATOM 610 C C . ASN A 1 83 ? -9.481 -6.129 4.363 1.00 93.44 83 ASN A C 1
ATOM 612 O O . ASN A 1 83 ? -9.829 -7.023 3.592 1.00 93.44 83 ASN A O 1
ATOM 616 N N . GLN A 1 84 ? -10.339 -5.160 4.698 1.00 94.31 84 GLN A N 1
ATOM 617 C CA . GLN A 1 84 ? -11.784 -5.271 4.443 1.00 94.31 84 GLN A CA 1
ATOM 618 C C . GLN A 1 84 ? -12.171 -5.285 2.950 1.00 94.31 84 GLN A C 1
ATOM 620 O O . GLN A 1 84 ? -13.313 -5.579 2.609 1.00 94.31 84 GLN A O 1
ATOM 625 N N . TYR A 1 85 ? -11.227 -4.959 2.060 1.00 90.44 85 TYR A N 1
ATOM 626 C CA . TYR A 1 85 ? -11.393 -5.000 0.602 1.00 90.44 85 TYR A CA 1
ATOM 627 C C . TYR A 1 85 ? -10.605 -6.135 -0.071 1.00 90.44 85 TYR A C 1
ATOM 629 O O . TYR A 1 85 ? -10.543 -6.189 -1.297 1.00 90.44 85 TYR A O 1
ATOM 637 N N . GLY A 1 86 ? -9.962 -7.016 0.704 1.00 89.19 86 GLY A N 1
ATOM 638 C CA . GLY A 1 86 ? -9.177 -8.138 0.181 1.00 89.19 86 GLY A CA 1
ATOM 639 C C . GLY A 1 86 ? -7.881 -7.737 -0.534 1.00 89.19 86 GLY A C 1
ATOM 640 O O . GLY A 1 86 ? -7.340 -8.528 -1.302 1.00 89.19 86 GLY A O 1
ATOM 641 N N . PHE A 1 87 ? -7.376 -6.519 -0.311 1.00 90.19 87 PHE A N 1
ATOM 642 C CA . PHE A 1 87 ? -6.146 -6.033 -0.946 1.00 90.19 87 PHE A CA 1
ATOM 643 C C . PHE A 1 87 ? -4.888 -6.767 -0.454 1.00 90.19 87 PHE A C 1
ATOM 645 O O . PHE A 1 87 ? -3.949 -6.962 -1.228 1.00 90.19 87 PHE A O 1
ATOM 652 N N . ALA A 1 88 ? -4.875 -7.163 0.822 1.00 91.12 88 ALA A N 1
ATOM 653 C CA . ALA A 1 88 ? -3.806 -7.901 1.487 1.00 91.12 88 ALA A CA 1
ATOM 654 C C . ALA A 1 88 ? -2.419 -7.261 1.288 1.00 91.12 88 ALA A C 1
ATOM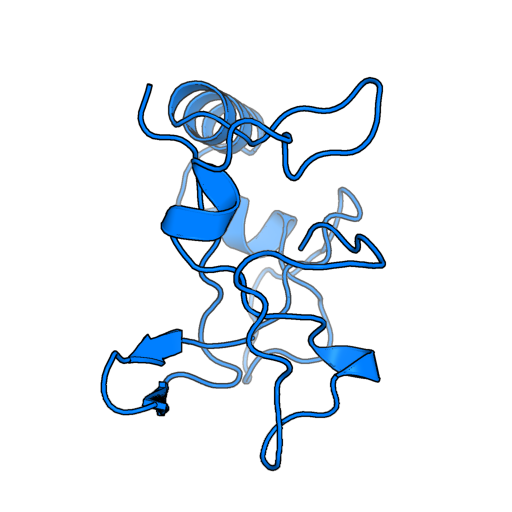 656 O O . ALA A 1 88 ? -1.489 -7.876 0.760 1.00 91.12 88 ALA A O 1
ATOM 657 N N . ALA A 1 89 ? -2.261 -5.990 1.677 1.00 89.19 89 ALA A N 1
ATOM 658 C CA . ALA A 1 89 ? -0.948 -5.352 1.663 1.00 89.19 89 ALA A CA 1
ATOM 659 C C . ALA A 1 89 ? -0.047 -6.034 2.698 1.00 89.19 89 ALA A C 1
ATOM 661 O O . ALA A 1 89 ? -0.300 -5.938 3.897 1.00 89.19 89 ALA A O 1
ATOM 662 N N . ILE A 1 90 ? 1.007 -6.696 2.226 1.00 89.88 90 ILE A N 1
ATOM 663 C CA . ILE A 1 90 ? 1.983 -7.400 3.063 1.00 89.88 90 ILE A CA 1
ATOM 664 C C . ILE A 1 90 ? 3.177 -6.497 3.420 1.00 89.88 90 ILE A C 1
ATOM 666 O O . ILE A 1 90 ? 3.572 -5.655 2.602 1.00 89.88 90 ILE A O 1
ATOM 670 N N . PRO A 1 91 ? 3.818 -6.678 4.584 1.00 89.19 91 PRO A N 1
ATOM 671 C CA . PRO A 1 91 ? 4.908 -5.832 5.050 1.00 89.19 91 PRO A CA 1
ATOM 672 C C . PRO A 1 91 ? 6.264 -6.266 4.482 1.00 89.19 91 PRO A C 1
ATOM 674 O O . PRO A 1 91 ? 7.154 -6.774 5.170 1.00 89.19 91 PRO A O 1
ATOM 677 N N . ALA A 1 92 ? 6.398 -6.084 3.175 1.00 83.81 92 ALA A N 1
ATOM 678 C CA . ALA A 1 92 ? 7.534 -6.548 2.389 1.00 83.81 92 ALA A CA 1
ATOM 679 C C . ALA A 1 92 ? 8.810 -5.692 2.561 1.00 83.81 92 ALA A C 1
ATOM 681 O O . ALA A 1 92 ? 9.867 -6.046 2.034 1.00 83.81 92 ALA A O 1
ATOM 682 N N . GLY A 1 93 ? 8.707 -4.566 3.270 1.00 85.88 93 GLY A N 1
ATOM 683 C CA . GLY A 1 93 ? 9.791 -3.620 3.484 1.00 85.88 93 GLY A CA 1
ATOM 684 C C . GLY A 1 93 ? 10.242 -2.925 2.20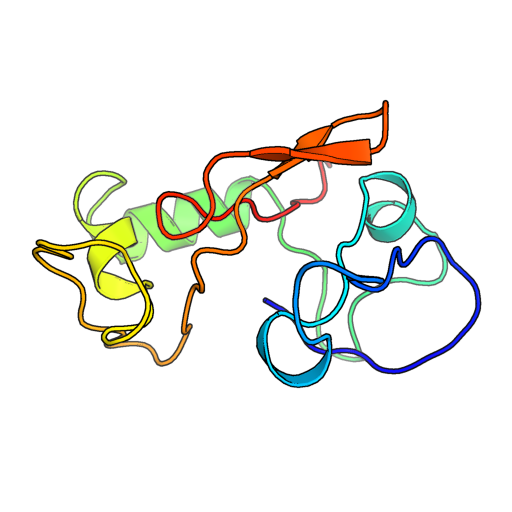2 1.00 85.88 93 GLY A C 1
ATOM 685 O O . GLY A 1 93 ? 9.463 -2.674 1.277 1.00 85.88 93 GLY A O 1
ATOM 686 N N . THR A 1 94 ? 11.527 -2.595 2.165 1.00 81.06 94 THR A N 1
ATOM 687 C CA . THR A 1 94 ? 12.213 -2.001 1.016 1.00 81.06 94 THR A CA 1
ATOM 688 C C . THR A 1 94 ? 13.530 -2.707 0.764 1.00 81.06 94 THR A C 1
ATOM 690 O O . THR A 1 94 ? 14.156 -3.195 1.702 1.00 81.06 94 THR A O 1
ATOM 693 N N . ARG A 1 95 ? 13.987 -2.680 -0.488 1.00 81.25 95 ARG A N 1
ATOM 694 C CA . ARG A 1 95 ? 15.350 -3.050 -0.867 1.00 81.25 95 ARG A CA 1
ATOM 695 C C . ARG A 1 95 ? 16.024 -1.844 -1.509 1.00 81.25 95 ARG A C 1
ATOM 697 O O . ARG A 1 95 ? 15.430 -1.236 -2.401 1.00 81.25 95 ARG A O 1
ATOM 704 N N . ASN A 1 96 ? 17.220 -1.490 -1.053 1.00 79.25 96 ASN A N 1
ATOM 705 C CA . ASN A 1 96 ? 17.980 -0.389 -1.645 1.00 79.25 96 ASN A CA 1
ATOM 706 C C . ASN A 1 96 ? 18.781 -0.842 -2.885 1.00 79.25 96 ASN A C 1
ATOM 708 O O . ASN A 1 96 ? 18.735 -2.006 -3.296 1.00 79.25 96 ASN A O 1
ATOM 712 N N . GLU A 1 97 ? 19.505 0.093 -3.501 1.00 75.81 97 GLU A N 1
ATOM 713 C CA . GLU A 1 97 ? 20.298 -0.145 -4.717 1.00 75.81 97 GLU A CA 1
ATOM 714 C C . GLU A 1 97 ? 21.486 -1.094 -4.485 1.00 75.81 97 GLU A C 1
ATOM 716 O O . GLU A 1 97 ? 21.841 -1.858 -5.381 1.00 75.81 97 GLU A O 1
ATOM 721 N N . LEU A 1 98 ? 22.039 -1.110 -3.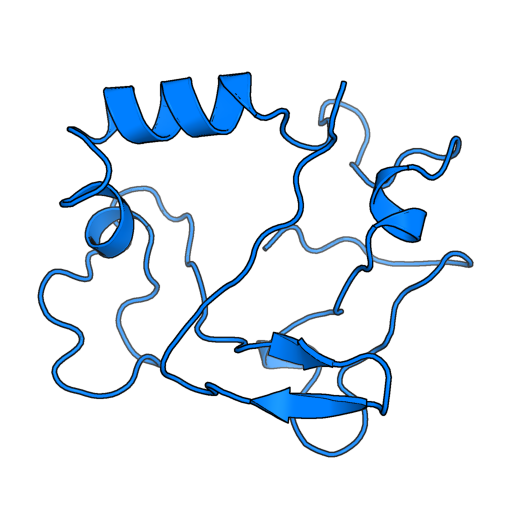266 1.00 80.06 98 LEU A N 1
ATOM 722 C CA . LEU A 1 98 ? 23.097 -2.039 -2.839 1.00 80.06 98 LEU A CA 1
ATOM 723 C C . LEU A 1 98 ? 22.563 -3.448 -2.557 1.00 80.06 98 LEU A C 1
ATOM 725 O O . LEU A 1 98 ? 23.317 -4.413 -2.463 1.00 80.06 98 LEU A O 1
ATOM 729 N N . GLY A 1 99 ? 21.245 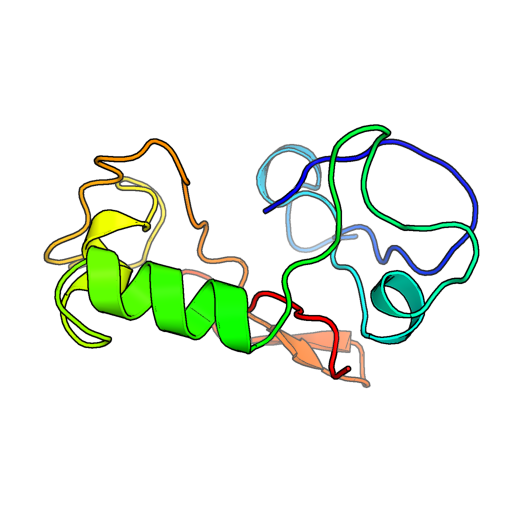-3.572 -2.472 1.00 75.38 99 GLY A N 1
ATOM 730 C CA . GLY A 1 99 ? 20.544 -4.817 -2.260 1.00 75.38 99 GLY A CA 1
ATOM 731 C C . GLY A 1 99 ? 20.263 -5.194 -0.825 1.00 75.38 99 GLY A C 1
ATOM 732 O O . GLY A 1 99 ? 19.831 -6.318 -0.581 1.00 75.38 99 GLY A O 1
ATOM 733 N N . GLU A 1 100 ? 20.439 -4.244 0.079 1.00 79.12 100 GLU A N 1
ATOM 734 C CA . GLU A 1 100 ? 20.136 -4.380 1.492 1.00 79.12 100 GLU A CA 1
ATOM 735 C C . GLU A 1 100 ? 18.630 -4.230 1.712 1.00 79.12 100 GLU A C 1
ATOM 737 O O . GLU A 1 100 ? 17.977 -3.352 1.128 1.00 79.12 100 GLU A O 1
ATOM 742 N N . PHE A 1 101 ? 18.077 -5.093 2.561 1.00 81.19 101 PHE A N 1
ATOM 743 C CA . PHE A 1 101 ? 16.673 -5.066 2.949 1.00 81.19 101 PHE A CA 1
ATOM 744 C C . PHE A 1 101 ? 16.477 -4.252 4.231 1.00 81.19 101 PHE A C 1
ATOM 746 O O . PHE A 1 101 ? 17.284 -4.313 5.155 1.00 81.19 101 PHE A O 1
ATOM 753 N N . ALA A 1 102 ? 15.376 -3.505 4.304 1.00 83.75 102 ALA A N 1
ATOM 754 C CA . ALA A 1 102 ? 15.014 -2.702 5.470 1.00 83.75 102 ALA A CA 1
ATOM 755 C C . ALA A 1 102 ? 13.499 -2.697 5.708 1.00 83.75 102 ALA A C 1
ATOM 757 O O . ALA A 1 102 ? 12.711 -2.884 4.778 1.00 83.75 102 ALA A O 1
ATOM 758 N N . ASN A 1 103 ? 13.093 -2.419 6.951 1.00 85.75 103 ASN A N 1
ATOM 759 C CA . ASN A 1 103 ? 11.692 -2.240 7.360 1.00 85.75 103 ASN A CA 1
ATOM 760 C C . ASN A 1 103 ? 10.782 -3.446 7.057 1.00 85.75 103 ASN A C 1
ATOM 762 O O . ASN A 1 103 ? 9.608 -3.271 6.704 1.00 85.75 103 ASN A O 1
ATOM 766 N N . LYS A 1 104 ? 11.328 -4.663 7.191 1.00 83.38 104 LYS A N 1
ATOM 767 C CA . LYS A 1 104 ? 10.556 -5.913 7.206 1.00 83.38 104 LYS A CA 1
ATOM 768 C C . LYS A 1 104 ? 9.491 -5.845 8.299 1.00 83.38 104 LYS A C 1
ATOM 770 O O . LYS A 1 104 ? 9.766 -5.282 9.351 1.00 83.38 104 LYS A O 1
ATOM 775 N N . LEU A 1 105 ? 8.299 -6.392 8.056 1.00 87.25 105 LEU A N 1
ATOM 776 C CA . LEU A 1 105 ? 7.150 -6.380 8.990 1.00 87.25 105 LEU A CA 1
ATOM 777 C C . LEU A 1 105 ? 6.563 -4.979 9.291 1.00 87.25 105 LEU A C 1
ATOM 779 O O . LEU A 1 105 ? 5.417 -4.872 9.720 1.00 87.25 105 LEU A O 1
ATOM 783 N N . LEU A 1 106 ? 7.294 -3.912 8.953 1.00 86.56 106 LEU A N 1
ATOM 784 C CA . LEU A 1 106 ? 6.986 -2.523 9.290 1.00 86.56 106 LEU A CA 1
ATOM 785 C C . LEU A 1 106 ? 6.374 -1.709 8.153 1.00 86.56 106 LEU A C 1
ATOM 787 O O . LEU A 1 106 ? 5.639 -0.751 8.399 1.00 86.56 106 LEU A O 1
ATOM 791 N N . SER A 1 107 ? 6.696 -2.023 6.896 1.00 84.81 107 SER A N 1
ATOM 792 C CA . SER A 1 107 ? 6.261 -1.198 5.765 1.00 84.81 107 SER A CA 1
ATOM 793 C C . SER A 1 107 ? 5.993 -1.995 4.496 1.00 84.81 107 SER A C 1
ATOM 795 O O . SER A 1 107 ? 6.520 -3.084 4.286 1.00 84.81 107 SER A O 1
ATOM 797 N N . ASN A 1 108 ? 5.180 -1.407 3.621 1.00 84.56 108 ASN A N 1
ATOM 798 C CA . ASN A 1 108 ? 4.983 -1.847 2.249 1.00 84.56 108 ASN A CA 1
ATOM 799 C C . ASN A 1 108 ? 5.234 -0.658 1.317 1.00 84.56 108 ASN A C 1
ATOM 801 O O . ASN A 1 108 ? 4.828 0.467 1.626 1.00 84.56 108 ASN A O 1
ATOM 805 N N . LYS A 1 109 ? 5.887 -0.902 0.180 1.00 80.50 109 LYS A N 1
ATOM 806 C CA . LYS A 1 109 ? 5.997 0.066 -0.914 1.00 80.50 109 LYS A CA 1
ATOM 807 C C . LYS A 1 109 ? 5.388 -0.531 -2.173 1.00 80.50 109 LYS A C 1
ATOM 809 O O . LYS A 1 109 ? 5.598 -1.701 -2.483 1.00 80.50 109 LYS A O 1
ATOM 814 N N . ILE A 1 110 ? 4.641 0.297 -2.893 1.00 79.38 110 ILE A N 1
ATOM 815 C CA . ILE A 1 110 ? 3.967 -0.075 -4.132 1.00 79.38 110 ILE A CA 1
ATOM 816 C C . ILE A 1 110 ? 4.443 0.896 -5.201 1.00 79.38 110 ILE A C 1
ATOM 818 O O . ILE A 1 110 ? 4.455 2.107 -4.980 1.00 79.38 110 ILE A O 1
ATOM 822 N N . TRP A 1 111 ? 4.845 0.367 -6.349 1.00 77.44 111 TRP A N 1
ATOM 823 C CA . TRP A 1 111 ? 5.204 1.199 -7.483 1.00 77.44 111 TRP A CA 1
ATOM 824 C C . TRP A 1 111 ? 3.955 1.638 -8.233 1.00 77.44 111 TRP A C 1
ATOM 826 O O . TRP A 1 111 ? 3.064 0.834 -8.511 1.00 77.44 111 TRP A O 1
ATOM 836 N N . ILE A 1 112 ? 3.933 2.918 -8.578 1.00 79.19 112 ILE A N 1
ATOM 837 C CA . ILE A 1 112 ? 2.958 3.523 -9.475 1.00 79.19 112 ILE A CA 1
ATOM 838 C C . ILE A 1 112 ? 3.679 4.011 -10.719 1.00 79.19 112 ILE A C 1
ATOM 840 O O . ILE A 1 112 ? 4.862 4.361 -10.664 1.00 79.19 112 ILE A O 1
ATOM 844 N N . ASN A 1 113 ? 2.965 4.058 -11.834 1.00 75.81 113 ASN A N 1
ATOM 845 C CA . ASN A 1 113 ? 3.468 4.730 -13.009 1.00 75.81 113 ASN A CA 1
ATOM 846 C C . ASN A 1 113 ? 3.360 6.250 -12.805 1.00 75.81 113 ASN A C 1
ATOM 848 O O . ASN A 1 113 ? 2.329 6.779 -12.374 1.00 75.81 113 ASN A O 1
ATOM 852 N N . LYS A 1 114 ? 4.462 6.942 -13.083 1.00 62.78 114 LYS A N 1
ATOM 853 C CA . LYS A 1 114 ? 4.539 8.398 -13.093 1.00 62.78 114 LYS A CA 1
ATOM 854 C C . LYS A 1 114 ? 4.265 8.761 -14.547 1.00 62.78 114 LYS A C 1
ATOM 856 O O . LYS A 1 114 ? 5.144 8.514 -15.356 1.00 62.78 114 LYS A O 1
ATOM 861 N N . LEU A 1 115 ? 3.021 9.168 -14.822 1.00 55.03 115 LEU A N 1
ATOM 862 C CA . LEU A 1 115 ? 2.476 9.557 -16.134 1.00 55.03 115 LEU A CA 1
ATOM 863 C C . LEU A 1 115 ? 3.524 9.781 -17.235 1.00 55.03 115 LEU A C 1
ATOM 865 O O . LEU A 1 115 ? 4.385 10.669 -17.034 1.00 55.03 115 LEU A O 1
#

Radius of gyration: 14.63 Å; Cα contacts (8 Å, |Δi|>4): 165; chains: 1; bounding box: 36×28×40 Å

Mean predicted aligned error: 8.38 Å

pLDDT: mean 77.31, std 17.55, range [31.12, 96.06]

Foldseek 3Di:
DDADDDDDWAWDQPPDPDPCVVQPTDHDLRCLVDPVAPDPPPDHFAAPVNVVVQQVVQPHDVQSPLCQAAQDQADPPSPSNDVVVVNHQAQQADADPVGDGDRRSHHGDGDGDHD